Protein AF-A0A2N5A9X7-F1 (afdb_monomer_lite)

InterPro domains:
  IPR004671 Na+/H+ antiporter NhaB [PF06450] (1-101)

Organism: Klebsiella variicola (NCBI:txid244366)

Structure (mmCIF, N/CA/C/O backbone):
data_AF-A0A2N5A9X7-F1
#
_entry.id   AF-A0A2N5A9X7-F1
#
loop_
_atom_site.group_PDB
_atom_site.id
_atom_site.type_symbol
_atom_site.label_atom_id
_atom_site.label_alt_id
_atom_site.label_comp_id
_atom_site.label_asym_id
_atom_site.label_entity_id
_atom_site.label_seq_id
_atom_site.pdbx_PDB_ins_code
_atom_site.Cartn_x
_atom_site.Cartn_y
_atom_site.Cartn_z
_atom_site.occupancy
_atom_site.B_iso_or_equiv
_atom_site.auth_seq_id
_atom_site.auth_comp_id
_atom_site.auth_asym_id
_atom_site.auth_atom_id
_atom_site.pdbx_PDB_model_num
ATOM 1 N N . VAL A 1 1 ? 8.289 10.485 1.857 1.00 77.19 1 VAL A N 1
ATOM 2 C CA . VAL A 1 1 ? 9.675 10.231 2.319 1.00 77.19 1 VAL A CA 1
ATOM 3 C C . VAL A 1 1 ? 10.310 9.110 1.507 1.00 77.19 1 VAL A C 1
ATOM 5 O O . VAL A 1 1 ? 11.045 9.446 0.599 1.00 77.19 1 VAL A O 1
ATOM 8 N N . TYR A 1 2 ? 9.945 7.832 1.689 1.00 82.75 2 TYR A N 1
ATOM 9 C CA . TYR A 1 2 ? 10.569 6.709 0.954 1.00 82.75 2 TYR A CA 1
ATOM 10 C C . TYR A 1 2 ? 10.535 6.813 -0.580 1.00 82.75 2 TYR A C 1
ATOM 12 O O . TYR A 1 2 ? 11.487 6.412 -1.237 1.00 82.75 2 TYR A O 1
ATOM 20 N N . ILE A 1 3 ? 9.481 7.398 -1.161 1.00 86.81 3 ILE A N 1
ATOM 21 C CA . ILE A 1 3 ? 9.414 7.632 -2.614 1.00 86.81 3 ILE A CA 1
ATOM 22 C C . ILE A 1 3 ? 10.463 8.644 -3.105 1.00 86.81 3 ILE A C 1
ATOM 24 O O . ILE A 1 3 ? 10.970 8.516 -4.213 1.00 86.81 3 ILE A O 1
ATOM 28 N N . ASN A 1 4 ? 10.818 9.626 -2.269 1.00 88.50 4 ASN A N 1
ATOM 29 C CA . ASN A 1 4 ? 11.839 10.620 -2.597 1.00 88.50 4 ASN A CA 1
ATOM 30 C C . ASN A 1 4 ? 13.232 9.998 -2.500 1.00 88.50 4 ASN A C 1
ATOM 32 O O . ASN A 1 4 ? 14.037 10.222 -3.386 1.00 88.50 4 ASN A O 1
ATOM 36 N N . GLU A 1 5 ? 13.477 9.154 -1.494 1.00 89.31 5 GLU A N 1
ATOM 37 C CA . GLU A 1 5 ? 14.728 8.386 -1.382 1.00 89.31 5 GLU A CA 1
ATOM 38 C C . GLU A 1 5 ? 14.925 7.462 -2.592 1.00 89.31 5 GLU A C 1
ATOM 40 O O . GLU A 1 5 ? 16.001 7.418 -3.180 1.00 89.31 5 GLU A O 1
ATOM 45 N N . ALA A 1 6 ? 13.859 6.774 -3.019 1.00 88.75 6 ALA A N 1
ATOM 46 C CA . ALA A 1 6 ? 13.872 5.963 -4.233 1.00 88.75 6 ALA A CA 1
ATOM 47 C C . ALA A 1 6 ? 14.166 6.810 -5.484 1.00 88.75 6 ALA A C 1
ATOM 49 O O . ALA A 1 6 ? 14.929 6.389 -6.349 1.00 88.75 6 ALA A O 1
ATOM 50 N N . LYS A 1 7 ? 13.602 8.021 -5.566 1.00 88.62 7 LYS A N 1
ATOM 51 C CA . LYS A 1 7 ? 13.857 8.958 -6.668 1.00 88.62 7 LYS A CA 1
ATOM 52 C C . LYS A 1 7 ? 15.310 9.432 -6.674 1.00 88.62 7 LYS A C 1
ATOM 54 O O . LYS A 1 7 ? 15.938 9.415 -7.723 1.00 88.62 7 LYS A O 1
ATOM 59 N N . THR A 1 8 ? 15.864 9.788 -5.520 1.00 90.56 8 THR A N 1
ATOM 60 C CA . THR A 1 8 ? 17.276 10.170 -5.390 1.00 90.56 8 THR A CA 1
ATOM 61 C C . THR A 1 8 ? 18.200 9.005 -5.747 1.00 90.56 8 THR A C 1
ATOM 63 O O . THR A 1 8 ? 19.184 9.197 -6.454 1.00 90.56 8 THR A O 1
ATOM 66 N N . ALA A 1 9 ? 17.864 7.776 -5.344 1.00 88.31 9 ALA A N 1
ATOM 67 C CA . ALA A 1 9 ? 18.607 6.582 -5.741 1.00 88.31 9 ALA A CA 1
ATOM 68 C C . ALA A 1 9 ? 18.570 6.344 -7.263 1.00 88.31 9 ALA A C 1
ATOM 70 O O . ALA A 1 9 ? 19.578 5.923 -7.830 1.00 88.31 9 ALA A O 1
ATOM 71 N N . LEU A 1 10 ? 17.445 6.638 -7.927 1.00 90.44 10 LEU A N 1
ATOM 72 C CA . LEU A 1 10 ? 17.336 6.601 -9.388 1.00 90.44 10 LEU A CA 1
ATOM 73 C C . LEU A 1 10 ? 18.202 7.688 -10.041 1.00 90.44 10 LEU A C 1
ATOM 75 O O . LEU A 1 10 ? 18.972 7.391 -10.948 1.00 90.44 10 LEU A O 1
ATOM 79 N N . GLU A 1 11 ? 18.114 8.929 -9.557 1.00 89.94 11 GLU A N 1
ATOM 80 C CA . GLU A 1 11 ? 18.894 10.072 -10.060 1.00 89.94 11 GLU A CA 1
ATOM 81 C C . GLU A 1 11 ? 20.407 9.860 -9.895 1.00 89.94 11 GLU A C 1
ATOM 83 O O . GLU A 1 11 ? 21.195 10.317 -10.717 1.00 89.94 11 GLU A O 1
ATOM 88 N N . HIS A 1 12 ? 20.820 9.135 -8.853 1.00 90.62 12 HIS A N 1
ATOM 89 C CA . HIS A 1 12 ? 22.217 8.782 -8.597 1.00 90.62 12 HIS A CA 1
ATOM 90 C C . HIS A 1 12 ? 22.653 7.481 -9.301 1.00 90.62 12 HIS A C 1
ATOM 92 O O . HIS A 1 12 ? 23.776 7.023 -9.094 1.00 90.62 12 HIS A O 1
ATOM 98 N N . GLY A 1 13 ? 21.778 6.854 -10.098 1.00 87.94 13 GLY A N 1
ATOM 99 C CA . GLY A 1 13 ? 22.068 5.614 -10.825 1.00 87.94 13 GLY A CA 1
ATOM 100 C C . GLY A 1 13 ? 22.242 4.367 -9.945 1.00 87.94 13 GLY A C 1
ATOM 101 O O . GLY A 1 13 ? 22.757 3.356 -10.416 1.00 87.94 13 GLY A O 1
ATOM 102 N N . VAL A 1 14 ? 21.829 4.416 -8.673 1.00 92.56 14 VAL A N 1
ATOM 103 C CA . VAL A 1 14 ? 21.915 3.293 -7.717 1.00 92.56 14 VAL A CA 1
ATOM 104 C C . VAL A 1 14 ? 20.878 2.214 -8.034 1.00 92.56 14 VAL A C 1
ATOM 106 O O . VAL A 1 14 ? 21.130 1.029 -7.817 1.00 92.56 14 VAL A O 1
ATOM 109 N N . ILE A 1 15 ? 19.713 2.616 -8.548 1.00 89.69 15 ILE A N 1
ATOM 110 C CA . ILE A 1 15 ? 18.643 1.712 -8.982 1.00 89.69 15 ILE A CA 1
ATOM 111 C C . ILE A 1 15 ? 18.226 2.024 -10.417 1.00 89.69 15 ILE A C 1
ATOM 113 O O . ILE A 1 15 ? 18.304 3.163 -10.870 1.00 89.69 15 ILE A O 1
ATOM 117 N N . SER A 1 16 ? 17.761 1.001 -11.131 1.00 88.75 16 SER A N 1
ATOM 118 C CA . SER A 1 16 ? 17.240 1.154 -12.493 1.00 88.75 16 SER A CA 1
ATOM 119 C C . SER A 1 16 ? 15.825 1.754 -12.505 1.00 88.75 16 SER A C 1
ATOM 121 O O . SER A 1 16 ? 15.083 1.627 -11.529 1.00 88.75 16 SER A O 1
ATOM 123 N N . LEU A 1 17 ? 15.413 2.363 -13.625 1.00 85.56 17 LEU A N 1
ATOM 124 C CA . LEU A 1 17 ? 14.050 2.890 -13.793 1.00 85.56 17 LEU A CA 1
ATOM 125 C C . LEU A 1 17 ? 12.958 1.825 -13.544 1.00 85.56 17 LEU A C 1
ATOM 127 O O . LEU A 1 17 ? 12.046 2.114 -12.770 1.00 85.56 17 LEU A O 1
ATOM 131 N N . PRO A 1 18 ? 13.064 0.582 -14.065 1.00 84.31 18 PRO A N 1
ATOM 132 C CA . PRO A 1 18 ? 12.086 -0.464 -13.755 1.00 84.31 18 PRO A CA 1
ATOM 133 C C . PRO A 1 18 ? 12.004 -0.796 -12.256 1.00 84.31 18 PRO A C 1
ATOM 135 O O . PRO A 1 18 ? 10.918 -1.019 -11.722 1.00 84.31 18 PRO A O 1
ATOM 138 N N . GLN A 1 19 ? 13.139 -0.791 -11.543 1.00 83.75 19 GLN A N 1
ATOM 139 C CA . GLN A 1 19 ? 13.146 -0.975 -10.086 1.00 83.75 19 GLN A CA 1
ATOM 140 C C . GLN A 1 19 ? 12.485 0.190 -9.355 1.00 83.75 19 GLN A C 1
ATOM 142 O O . GLN A 1 19 ? 11.757 -0.039 -8.389 1.00 83.75 19 GLN A O 1
ATOM 147 N N . PHE A 1 20 ? 12.722 1.423 -9.801 1.00 89.38 20 PHE A N 1
ATOM 148 C CA . PHE A 1 20 ? 12.070 2.596 -9.233 1.00 89.38 20 PHE A CA 1
ATOM 149 C C . PHE A 1 20 ? 10.549 2.532 -9.407 1.00 89.38 20 PHE A C 1
ATOM 151 O O . PHE A 1 20 ? 9.829 2.749 -8.435 1.00 89.38 20 PHE A O 1
ATOM 158 N N . GLU A 1 21 ? 10.054 2.184 -10.597 1.00 85.50 21 GLU A N 1
ATOM 159 C CA . GLU A 1 21 ? 8.615 2.060 -10.870 1.00 85.50 21 GLU A CA 1
ATOM 160 C C . GLU A 1 21 ? 7.961 0.986 -9.989 1.00 85.50 21 GLU A C 1
ATOM 162 O O . GLU A 1 21 ? 6.931 1.235 -9.355 1.00 85.50 21 GLU A O 1
ATOM 167 N N . MET A 1 22 ? 8.601 -0.178 -9.855 1.00 83.62 22 MET A N 1
ATOM 168 C CA . MET A 1 22 ? 8.120 -1.251 -8.984 1.00 83.62 22 MET A CA 1
ATOM 169 C C . MET A 1 22 ? 8.113 -0.832 -7.506 1.00 83.62 22 MET A C 1
ATOM 171 O O . MET A 1 22 ? 7.141 -1.082 -6.789 1.00 83.62 22 MET A O 1
ATOM 175 N N . LEU A 1 23 ? 9.163 -0.145 -7.048 1.00 86.06 23 LEU A N 1
ATOM 176 C CA . LEU A 1 23 ? 9.246 0.369 -5.683 1.00 86.06 23 LEU A CA 1
ATOM 177 C C . LEU A 1 23 ? 8.213 1.478 -5.435 1.00 86.06 23 LEU A C 1
ATOM 179 O O . LEU A 1 23 ? 7.614 1.527 -4.362 1.00 86.06 23 LEU A O 1
ATOM 183 N N . ALA A 1 24 ? 7.945 2.329 -6.426 1.00 86.88 24 ALA A N 1
ATOM 184 C CA . ALA A 1 24 ? 6.935 3.375 -6.347 1.00 86.88 24 ALA A CA 1
ATOM 185 C C . ALA A 1 24 ? 5.526 2.795 -6.170 1.00 86.88 24 ALA A C 1
ATOM 187 O O . ALA A 1 24 ? 4.783 3.226 -5.281 1.00 86.88 24 ALA A O 1
ATOM 188 N N . VAL A 1 25 ? 5.186 1.772 -6.958 1.00 84.06 25 VAL A N 1
ATOM 189 C CA . VAL A 1 25 ? 3.934 1.018 -6.818 1.00 84.06 25 VAL A CA 1
ATOM 190 C C . VAL A 1 25 ? 3.861 0.344 -5.450 1.00 84.06 25 VAL A C 1
ATOM 192 O O . VAL A 1 25 ? 2.840 0.466 -4.769 1.00 84.06 25 VAL A O 1
ATOM 195 N N . ALA A 1 26 ? 4.929 -0.333 -5.021 1.00 83.81 26 ALA A N 1
ATOM 196 C CA . ALA A 1 26 ? 4.970 -1.023 -3.735 1.00 83.81 26 ALA A CA 1
ATOM 197 C C . ALA A 1 26 ? 4.805 -0.054 -2.553 1.00 83.81 26 ALA A C 1
ATOM 199 O O . ALA A 1 26 ? 4.062 -0.353 -1.621 1.00 83.81 26 ALA A O 1
ATOM 200 N N . ILE A 1 27 ? 5.426 1.129 -2.603 1.00 84.88 27 ILE A N 1
ATOM 201 C CA . ILE A 1 27 ? 5.285 2.168 -1.574 1.00 84.88 27 ILE A CA 1
ATOM 202 C C . ILE A 1 27 ? 3.859 2.728 -1.562 1.00 84.88 27 ILE A C 1
ATOM 204 O O . ILE A 1 27 ? 3.264 2.858 -0.492 1.00 84.88 27 ILE A O 1
ATOM 208 N N . ASN A 1 28 ? 3.288 3.060 -2.724 1.00 83.31 28 ASN A N 1
ATOM 209 C CA . ASN A 1 28 ? 1.929 3.604 -2.792 1.00 83.31 28 ASN A CA 1
ATOM 210 C C . ASN A 1 28 ? 0.897 2.578 -2.292 1.00 83.31 28 ASN A C 1
ATOM 212 O O . ASN A 1 28 ? 0.084 2.875 -1.417 1.00 83.31 28 ASN A O 1
ATOM 216 N N . THR A 1 29 ? 1.007 1.340 -2.770 1.00 79.00 29 THR A N 1
ATOM 217 C CA . THR A 1 29 ? 0.153 0.223 -2.349 1.00 79.00 29 THR A CA 1
ATOM 218 C C . THR A 1 29 ? 0.340 -0.060 -0.856 1.00 79.00 29 THR A C 1
ATOM 220 O O . THR A 1 29 ? -0.629 -0.133 -0.104 1.00 79.00 29 THR A O 1
ATOM 223 N N . GLY A 1 30 ? 1.588 -0.132 -0.392 1.00 77.00 30 GLY A N 1
ATOM 224 C CA . GLY A 1 30 ? 1.952 -0.423 0.995 1.00 77.00 30 GLY A CA 1
ATOM 225 C C . GLY A 1 30 ? 1.633 0.690 1.994 1.00 77.00 30 GLY A C 1
ATOM 226 O O . GLY A 1 30 ? 1.638 0.441 3.194 1.00 77.00 30 GLY A O 1
ATOM 227 N N . THR A 1 31 ? 1.318 1.903 1.540 1.00 78.50 31 THR A N 1
ATOM 228 C CA . THR A 1 31 ? 0.874 2.997 2.420 1.00 78.50 31 THR A CA 1
ATOM 229 C C . THR A 1 31 ? -0.638 3.195 2.386 1.00 78.50 31 THR A C 1
ATOM 231 O O . THR A 1 31 ? -1.219 3.510 3.421 1.00 78.50 31 THR A O 1
ATOM 234 N N . ASN A 1 32 ? -1.298 2.948 1.249 1.00 74.38 32 ASN A N 1
ATOM 235 C CA . ASN A 1 32 ? -2.743 3.149 1.100 1.00 74.38 32 ASN A CA 1
ATOM 236 C C . ASN A 1 32 ? -3.595 1.919 1.459 1.00 74.38 32 ASN A C 1
ATOM 238 O O . ASN A 1 32 ? -4.682 2.086 2.005 1.00 74.38 32 ASN A O 1
ATOM 242 N N . LEU A 1 33 ? -3.139 0.688 1.193 1.00 72.50 33 LEU A N 1
ATOM 243 C CA . LEU A 1 33 ? -3.912 -0.511 1.556 1.00 72.50 33 LEU A CA 1
ATOM 244 C C . LEU A 1 33 ? -3.838 -0.805 3.066 1.00 72.50 33 LEU A C 1
ATOM 246 O O . LEU A 1 33 ? -4.886 -1.010 3.683 1.00 72.50 33 LEU A O 1
ATOM 250 N N . PRO A 1 34 ? -2.655 -0.782 3.712 1.00 69.69 34 PRO A N 1
ATOM 251 C CA . PRO A 1 34 ? -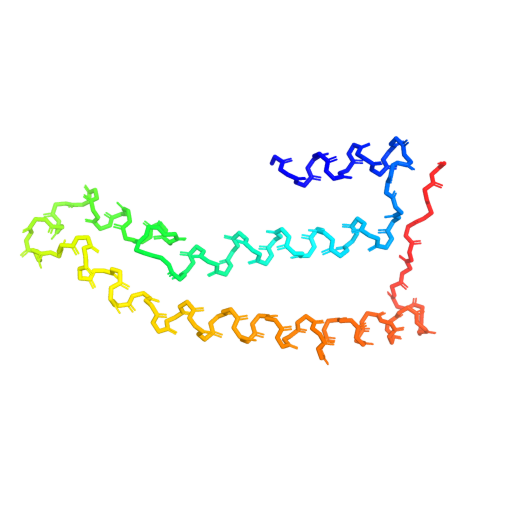2.564 -1.032 5.149 1.00 69.69 34 PRO A CA 1
ATOM 252 C C . PRO A 1 34 ? -3.197 0.064 6.004 1.00 69.69 34 PRO A C 1
ATOM 254 O O . PRO A 1 34 ? -3.631 -0.209 7.121 1.00 69.69 34 PRO A O 1
ATOM 257 N N . SER A 1 35 ? -3.292 1.296 5.497 1.00 67.88 35 SER A N 1
ATOM 258 C CA . SER A 1 35 ? -3.967 2.369 6.221 1.00 67.88 35 SER A CA 1
ATOM 259 C C . SER A 1 35 ? -5.457 2.027 6.415 1.00 67.88 35 SER A C 1
ATOM 261 O O . SER A 1 35 ? -5.956 2.032 7.537 1.00 67.88 35 SER A O 1
ATOM 263 N N . VAL A 1 36 ? -6.144 1.529 5.388 1.00 66.06 36 VAL A N 1
ATOM 264 C CA . VAL A 1 36 ? -7.520 1.007 5.523 1.00 66.06 36 VAL A CA 1
ATOM 265 C C . VAL A 1 36 ? -7.592 -0.218 6.448 1.00 66.06 36 VAL A C 1
ATOM 267 O O . VAL A 1 36 ? -8.579 -0.414 7.153 1.00 66.06 36 VAL A O 1
ATOM 270 N N . ALA A 1 37 ? -6.534 -1.027 6.481 1.00 67.56 37 ALA A N 1
ATOM 271 C CA . ALA A 1 37 ? -6.460 -2.267 7.246 1.00 67.56 37 ALA A CA 1
ATOM 272 C C . ALA A 1 37 ? -6.073 -2.106 8.727 1.00 67.56 37 ALA A C 1
ATOM 274 O O . ALA A 1 37 ? -5.734 -3.097 9.377 1.00 67.56 37 ALA A O 1
ATOM 275 N N . THR A 1 38 ? -6.069 -0.887 9.267 1.00 66.69 38 THR A N 1
ATOM 276 C CA . THR A 1 38 ? -5.714 -0.628 10.668 1.00 66.69 38 THR A CA 1
ATOM 277 C C . THR A 1 38 ? -6.757 0.250 11.351 1.00 66.69 38 THR A C 1
ATOM 279 O O . THR A 1 38 ? -7.416 1.049 10.688 1.00 66.69 38 THR A O 1
ATOM 282 N N . PRO A 1 39 ? -6.872 0.179 12.693 1.00 57.91 39 PRO A N 1
ATOM 283 C CA . PRO A 1 39 ? -7.762 1.050 13.461 1.00 57.91 39 PRO A CA 1
ATOM 284 C C . PRO A 1 39 ? -7.573 2.543 13.191 1.00 57.91 39 PRO A C 1
ATOM 286 O O . PRO A 1 39 ? -8.509 3.309 13.348 1.00 57.91 39 PRO A O 1
ATOM 289 N N . ASN A 1 40 ? -6.366 2.962 12.807 1.00 63.84 40 ASN A N 1
ATOM 290 C CA . ASN A 1 40 ? -5.992 4.370 12.698 1.00 63.84 40 ASN A CA 1
ATOM 291 C C . ASN A 1 40 ? -5.856 4.869 11.257 1.00 63.84 40 ASN A C 1
ATOM 293 O O . ASN A 1 40 ? -5.777 6.076 11.047 1.00 63.84 40 ASN A O 1
ATOM 297 N N . GLY A 1 41 ? -5.757 3.985 10.266 1.00 56.88 41 GLY A N 1
ATOM 298 C CA . GLY A 1 41 ? -5.268 4.392 8.950 1.00 56.88 41 GLY A CA 1
ATOM 299 C C . GLY A 1 41 ? -6.348 4.855 7.966 1.00 56.88 41 GLY A C 1
ATOM 300 O O . GLY A 1 41 ? -6.044 5.191 6.828 1.00 56.88 41 GLY A O 1
ATOM 301 N N . GLN A 1 42 ? -7.593 4.999 8.402 1.00 56.75 42 GLN A N 1
ATOM 302 C CA . GLN A 1 42 ? -8.530 5.905 7.749 1.00 56.75 42 GLN A CA 1
ATOM 303 C C . GLN A 1 42 ? -8.918 6.955 8.777 1.00 56.75 42 GLN A C 1
ATOM 305 O O . GLN A 1 42 ? -9.431 6.628 9.849 1.00 56.75 42 GLN A O 1
ATOM 310 N N . ALA A 1 43 ? -8.681 8.222 8.442 1.00 51.47 43 ALA A N 1
ATOM 311 C CA . ALA A 1 43 ? -8.961 9.382 9.283 1.00 51.47 43 ALA A CA 1
ATOM 312 C C . ALA A 1 43 ? -10.362 9.367 9.932 1.00 51.47 43 ALA A C 1
ATOM 314 O O . ALA A 1 43 ? -10.543 10.009 10.955 1.00 51.47 43 ALA A O 1
ATOM 315 N N . ALA A 1 44 ? -11.320 8.584 9.419 1.00 53.91 44 ALA A N 1
ATOM 316 C CA . ALA A 1 44 ? -12.623 8.309 10.023 1.00 53.91 44 ALA A CA 1
ATOM 317 C C . ALA A 1 44 ? -12.570 7.805 11.482 1.00 53.91 44 ALA A C 1
ATOM 319 O O . ALA A 1 44 ? -13.367 8.252 12.305 1.00 53.91 44 ALA A O 1
ATOM 320 N N . PHE A 1 45 ? -11.634 6.921 11.847 1.00 52.47 45 PHE A N 1
ATOM 321 C CA . PHE A 1 45 ? -11.529 6.439 13.231 1.00 52.47 45 PHE A CA 1
ATOM 322 C C . PHE A 1 45 ? -10.803 7.425 14.145 1.00 52.47 45 PHE A C 1
ATOM 324 O O . PHE A 1 45 ? -11.188 7.579 15.298 1.00 52.47 45 PHE A O 1
ATOM 331 N N . LEU A 1 46 ? -9.805 8.143 13.626 1.00 54.25 46 LEU A N 1
ATOM 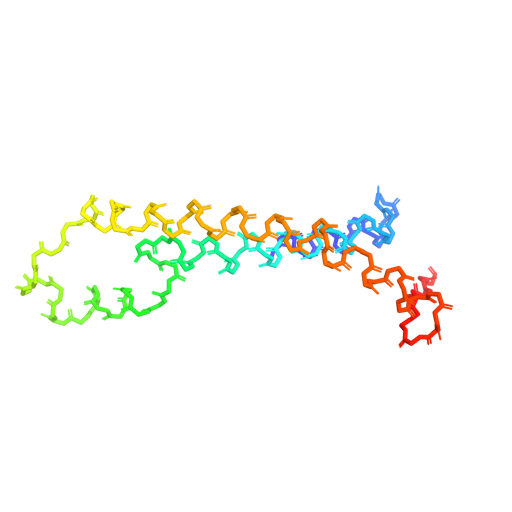332 C CA . LEU A 1 46 ? -9.163 9.261 14.324 1.00 54.25 46 LEU A CA 1
ATOM 333 C C . LEU A 1 46 ? -10.151 10.420 14.547 1.00 54.25 46 LEU A C 1
ATOM 335 O O . LEU A 1 46 ? -10.144 11.036 15.609 1.00 54.25 46 LEU A O 1
ATOM 339 N N . PHE A 1 47 ? -11.064 10.655 13.600 1.00 55.41 47 PHE A N 1
ATOM 340 C CA . PHE A 1 47 ? -12.186 11.587 13.725 1.00 55.41 47 PHE A CA 1
ATOM 341 C C . PHE A 1 47 ? -13.203 11.096 14.765 1.00 55.41 47 PHE A C 1
ATOM 343 O O . PHE A 1 47 ? -13.669 11.881 15.582 1.00 55.41 47 PHE A O 1
ATOM 350 N N . LEU A 1 48 ? -13.486 9.788 14.829 1.00 54.91 48 LEU A N 1
ATOM 351 C CA . LEU A 1 48 ? -14.303 9.201 15.900 1.00 54.91 48 LEU A CA 1
ATOM 352 C C . LEU A 1 48 ? -13.622 9.287 17.276 1.00 54.91 48 LEU A C 1
ATOM 354 O O . LEU A 1 48 ? -14.293 9.634 18.243 1.00 54.91 48 LEU A O 1
ATOM 358 N N . LEU A 1 49 ? -12.314 9.021 17.360 1.00 52.00 49 LEU A N 1
ATOM 359 C CA . LEU A 1 49 ? -11.493 9.047 18.582 1.00 52.00 49 LEU A CA 1
ATOM 360 C C . LEU A 1 49 ? -11.262 10.459 19.133 1.00 52.00 49 LEU A C 1
ATOM 362 O O . LEU A 1 49 ? -11.084 10.614 20.338 1.00 52.00 49 LEU A O 1
ATOM 366 N N . THR A 1 50 ? -11.289 11.476 18.271 1.00 61.09 50 THR A N 1
ATOM 367 C CA . THR A 1 50 ? -11.250 12.895 18.664 1.00 61.09 50 THR A CA 1
ATOM 368 C C . THR A 1 50 ? -12.644 13.495 18.856 1.00 61.09 50 THR A C 1
ATOM 370 O O . THR A 1 50 ? -12.786 14.494 19.559 1.00 61.09 50 THR A O 1
ATOM 373 N N . SER A 1 51 ? -13.691 12.881 18.294 1.00 61.25 51 SER A N 1
ATOM 374 C CA . SER A 1 51 ? -15.074 13.248 18.594 1.00 61.25 51 SER A CA 1
ATOM 375 C C . SER A 1 51 ? -15.483 12.776 19.993 1.00 61.25 51 SER A C 1
ATOM 377 O O . SER A 1 51 ? -15.061 11.723 20.474 1.00 61.25 51 SER A O 1
ATOM 379 N N . ALA A 1 52 ? -16.408 13.503 20.621 1.00 66.00 52 ALA A N 1
ATOM 380 C CA . ALA A 1 52 ? -17.004 13.128 21.905 1.00 66.00 52 ALA A CA 1
ATOM 381 C C . ALA A 1 52 ? -17.738 11.760 21.894 1.00 66.00 52 ALA A C 1
ATOM 383 O O . ALA A 1 52 ? -18.184 11.299 22.943 1.00 66.00 52 ALA A O 1
ATOM 384 N N . LEU A 1 53 ? -17.861 11.097 20.733 1.00 60.94 53 LEU A N 1
ATOM 385 C CA . LEU A 1 53 ? -18.501 9.790 20.556 1.00 60.94 53 LEU A CA 1
ATOM 386 C C . LEU A 1 53 ? -17.620 8.599 20.963 1.00 60.94 53 LEU A C 1
ATOM 388 O O . LEU A 1 53 ? -18.165 7.572 21.367 1.00 60.94 53 LEU A O 1
ATOM 392 N N . ALA A 1 54 ? -16.288 8.698 20.909 1.00 61.75 54 ALA A N 1
ATOM 393 C CA . ALA A 1 54 ? -15.417 7.566 21.250 1.00 61.75 54 ALA A CA 1
ATOM 394 C C . ALA A 1 54 ? -15.539 7.065 22.706 1.00 61.75 54 ALA A C 1
ATOM 396 O O . ALA A 1 54 ? -15.615 5.846 22.901 1.00 61.75 5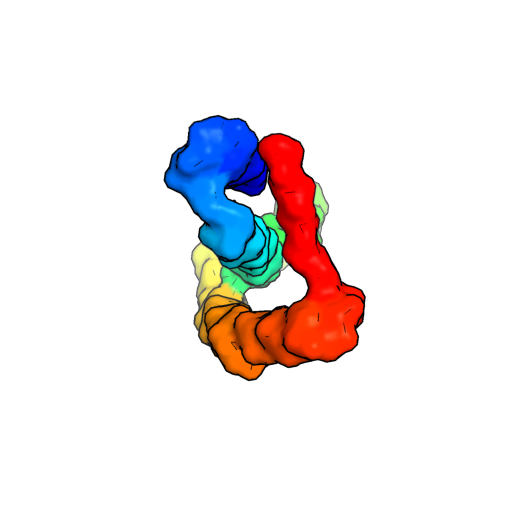4 ALA A O 1
ATOM 397 N N . PRO A 1 55 ? -15.632 7.940 23.730 1.00 59.88 55 PRO A N 1
ATOM 398 C CA . PRO A 1 55 ? -15.891 7.510 25.105 1.00 59.88 55 PRO A CA 1
ATOM 399 C C . PRO A 1 55 ? -17.255 6.819 25.274 1.00 59.88 55 PRO A C 1
ATOM 401 O O . PRO A 1 55 ? -17.375 5.884 26.066 1.00 59.88 55 PRO A O 1
ATOM 404 N N . LEU A 1 56 ? -18.271 7.241 24.506 1.00 67.56 56 LEU A N 1
ATOM 405 C CA . LEU A 1 56 ? -19.644 6.718 24.569 1.00 67.56 56 LEU A CA 1
ATOM 406 C C . LEU A 1 56 ? -19.760 5.277 24.045 1.00 67.56 56 LEU A C 1
ATOM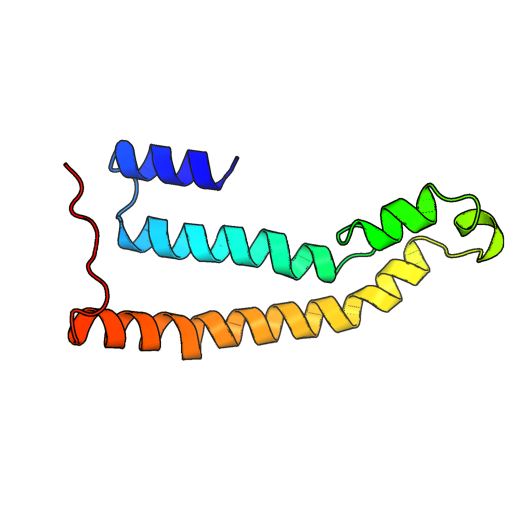 408 O O . LEU A 1 56 ? -20.540 4.496 24.585 1.00 67.56 56 LEU A O 1
ATOM 412 N N . ILE A 1 57 ? -18.967 4.896 23.038 1.00 73.00 57 ILE A N 1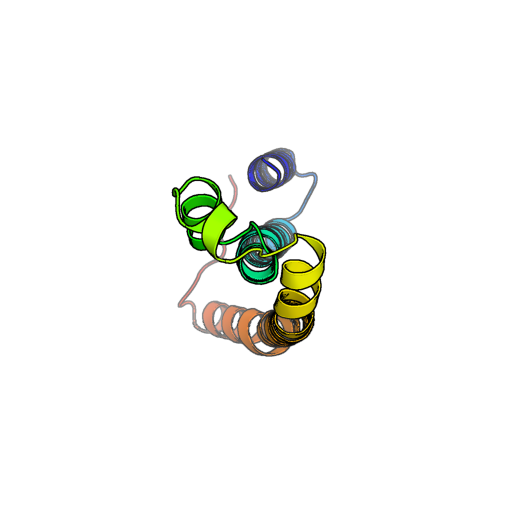
ATOM 413 C CA . ILE A 1 57 ? -19.030 3.556 22.422 1.00 73.00 57 ILE A CA 1
ATOM 414 C C . ILE A 1 57 ? -18.060 2.532 23.036 1.00 73.00 57 ILE A C 1
ATOM 416 O O . ILE A 1 57 ? -18.045 1.377 22.604 1.00 73.00 57 ILE A O 1
ATOM 420 N N . ARG A 1 58 ? -17.257 2.928 24.041 1.00 70.50 58 ARG A N 1
ATOM 421 C CA . ARG A 1 58 ? -16.294 2.064 24.766 1.00 70.50 58 ARG A CA 1
ATOM 422 C C . ARG A 1 58 ? -15.454 1.165 23.845 1.00 70.50 58 ARG A C 1
ATOM 424 O O . ARG A 1 58 ? -15.204 -0.005 24.150 1.00 70.50 58 ARG A O 1
ATOM 431 N N . LEU A 1 59 ? -15.034 1.680 22.693 1.00 70.62 59 LEU A N 1
ATOM 432 C CA . LEU A 1 59 ? -14.273 0.881 21.744 1.00 70.62 59 LEU A CA 1
ATOM 433 C C . LEU A 1 59 ? -12.802 0.863 22.171 1.00 70.62 59 LEU A C 1
ATOM 435 O O . LEU A 1 59 ? -12.105 1.869 22.078 1.00 70.62 59 LEU A O 1
ATOM 439 N N . SER A 1 60 ? -12.331 -0.275 22.679 1.00 75.56 60 SER A N 1
ATOM 440 C CA . SER A 1 60 ? -10.922 -0.447 23.032 1.00 75.56 60 SER A CA 1
ATOM 441 C C . SER A 1 60 ? -10.066 -0.639 21.780 1.00 75.56 60 SER A C 1
ATOM 443 O O . SER A 1 60 ? -10.505 -1.247 20.802 1.00 75.56 60 SER A O 1
ATOM 445 N N . TYR A 1 61 ? -8.813 -0.181 21.830 1.00 74.31 61 TYR A N 1
ATOM 446 C CA . TYR A 1 61 ? -7.852 -0.343 20.733 1.00 74.31 61 TYR A CA 1
ATOM 447 C C . TYR A 1 61 ? -7.711 -1.811 20.292 1.00 74.31 61 TYR A C 1
ATOM 449 O O . TYR A 1 61 ? -7.777 -2.118 19.106 1.00 74.31 61 TYR A O 1
ATOM 457 N N . GLY A 1 62 ? -7.626 -2.748 21.244 1.00 78.19 62 GLY A N 1
ATOM 458 C CA . GLY A 1 62 ? -7.550 -4.181 20.939 1.00 78.19 62 GLY A CA 1
ATOM 459 C C . GLY A 1 62 ? -8.775 -4.713 20.186 1.00 78.19 62 GLY A C 1
ATOM 460 O O . GLY A 1 62 ? -8.631 -5.533 19.282 1.00 78.19 62 GLY A O 1
ATOM 461 N N . ARG A 1 63 ? -9.981 -4.212 20.488 1.00 78.81 63 ARG A N 1
ATOM 462 C CA . ARG A 1 63 ? -11.198 -4.585 19.752 1.00 78.81 63 ARG A CA 1
ATOM 463 C C . ARG A 1 63 ? -11.170 -4.063 18.316 1.00 78.81 63 ARG A C 1
ATOM 465 O O . ARG A 1 63 ? -11.611 -4.769 17.415 1.00 78.81 63 ARG A O 1
ATOM 472 N N . MET A 1 64 ? -10.616 -2.872 18.095 1.00 77.69 64 MET A N 1
ATOM 473 C CA . MET A 1 64 ? -10.428 -2.336 16.746 1.00 77.69 64 MET A CA 1
ATOM 474 C C . MET A 1 64 ? -9.426 -3.170 15.945 1.00 77.69 64 MET A C 1
ATOM 476 O O . MET A 1 64 ? -9.665 -3.435 14.772 1.00 77.69 64 MET A O 1
ATOM 480 N N . VAL A 1 65 ? -8.334 -3.628 16.570 1.00 78.94 65 VAL A N 1
ATOM 481 C CA . VAL A 1 65 ? -7.343 -4.497 15.909 1.00 78.94 65 VAL A CA 1
ATOM 482 C C . VAL A 1 65 ? -7.992 -5.798 15.433 1.00 78.94 65 VAL A C 1
ATOM 484 O O . VAL A 1 65 ? -7.809 -6.183 14.282 1.00 78.94 65 VAL A O 1
ATOM 487 N N . TRP A 1 66 ? -8.813 -6.436 16.272 1.00 83.06 66 TRP A N 1
ATOM 488 C CA . TRP A 1 66 ? -9.553 -7.643 15.885 1.00 83.06 66 TRP A CA 1
ATOM 489 C C . TRP A 1 66 ? -10.523 -7.412 14.723 1.00 83.06 66 TRP A C 1
ATOM 491 O O . TRP A 1 66 ? -10.660 -8.279 13.864 1.00 83.06 66 TRP A O 1
ATOM 501 N N . MET A 1 67 ? -11.175 -6.248 14.672 1.00 81.19 67 MET A N 1
ATOM 502 C CA . MET A 1 67 ? -12.042 -5.874 13.550 1.00 81.19 67 MET A CA 1
ATOM 503 C C . MET A 1 67 ? -11.248 -5.593 12.269 1.00 81.19 67 MET A C 1
ATOM 505 O O . MET A 1 67 ? -11.749 -5.872 11.186 1.00 81.19 67 MET A O 1
ATOM 509 N N . ALA A 1 68 ? -10.029 -5.062 12.384 1.00 79.12 68 ALA A N 1
ATOM 510 C CA . ALA A 1 68 ? -9.185 -4.675 11.256 1.00 79.12 68 ALA A CA 1
ATOM 511 C C . ALA A 1 68 ? -8.443 -5.863 10.611 1.00 79.12 68 ALA A C 1
ATOM 513 O O . ALA A 1 68 ? -8.263 -5.891 9.397 1.00 79.12 68 ALA A O 1
ATOM 514 N N . LEU A 1 69 ? -8.085 -6.878 11.402 1.00 83.44 69 LEU A N 1
ATOM 515 C CA . LEU A 1 69 ? -7.334 -8.061 10.968 1.00 83.44 69 LEU A CA 1
ATOM 516 C C . LEU A 1 69 ? -7.887 -8.788 9.718 1.00 83.44 69 LEU A C 1
ATOM 518 O O . LEU A 1 69 ? -7.092 -9.093 8.826 1.00 83.44 69 LEU A O 1
ATOM 522 N N . PRO A 1 70 ? -9.204 -9.054 9.576 1.00 85.56 70 PRO A N 1
ATOM 523 C CA . PRO A 1 70 ? -9.731 -9.655 8.348 1.00 85.56 70 PRO A CA 1
ATOM 524 C C . PRO A 1 70 ? -9.518 -8.762 7.118 1.00 85.56 70 PRO A C 1
ATOM 526 O O . PRO A 1 70 ? -9.189 -9.272 6.048 1.00 8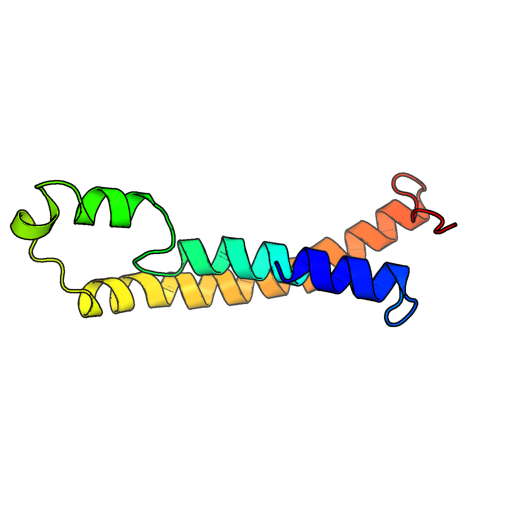5.56 70 PRO A O 1
ATOM 529 N N . TYR A 1 71 ? -9.628 -7.438 7.265 1.00 83.62 71 TYR A N 1
ATOM 530 C CA . TYR A 1 71 ? -9.332 -6.500 6.180 1.00 83.62 71 TYR A CA 1
ATOM 531 C C . TYR A 1 71 ? -7.846 -6.503 5.836 1.00 83.62 71 TYR A C 1
ATOM 533 O O . TYR A 1 71 ? -7.514 -6.473 4.657 1.00 83.62 71 TYR A O 1
ATOM 541 N N . THR A 1 72 ? -6.955 -6.607 6.828 1.00 83.38 72 THR A N 1
ATOM 542 C CA . THR A 1 72 ? -5.512 -6.758 6.586 1.00 83.38 72 THR A CA 1
ATOM 543 C C . THR A 1 72 ? -5.225 -7.960 5.703 1.00 83.38 72 THR A C 1
ATOM 545 O O . THR A 1 72 ? -4.567 -7.815 4.679 1.00 83.38 72 THR A O 1
ATOM 548 N N . LEU A 1 73 ? -5.770 -9.129 6.038 1.00 87.44 73 LEU A N 1
ATOM 549 C CA . LEU A 1 73 ? -5.535 -10.346 5.262 1.00 87.44 73 LEU A CA 1
ATOM 550 C C . LEU A 1 73 ? -6.055 -10.224 3.826 1.00 87.44 73 LEU A C 1
ATOM 552 O O . LEU A 1 73 ? -5.329 -10.534 2.880 1.00 87.44 73 LEU A O 1
ATOM 556 N N . VAL A 1 74 ? -7.288 -9.739 3.657 1.00 89.62 74 VAL A N 1
ATOM 557 C CA . VAL A 1 74 ? -7.904 -9.601 2.332 1.00 89.62 74 VAL A CA 1
ATOM 558 C C . VAL A 1 74 ? -7.166 -8.561 1.494 1.00 89.62 74 VAL A C 1
ATOM 560 O O . VAL A 1 74 ? -6.808 -8.848 0.356 1.00 89.62 74 VAL A O 1
ATOM 563 N N . LEU A 1 75 ? -6.896 -7.374 2.041 1.00 86.44 75 LEU A N 1
ATOM 564 C CA . LEU A 1 75 ? -6.237 -6.297 1.304 1.00 86.44 75 LEU A CA 1
ATOM 565 C C . LEU A 1 75 ? -4.792 -6.654 0.951 1.00 86.44 75 LEU A C 1
ATOM 567 O O . LEU A 1 75 ? -4.368 -6.379 -0.167 1.00 86.44 75 LEU A O 1
ATOM 571 N N . THR A 1 76 ? -4.047 -7.311 1.845 1.00 83.38 76 THR A N 1
ATOM 572 C CA . THR A 1 76 ? -2.689 -7.774 1.532 1.00 83.38 76 THR A CA 1
ATOM 573 C C . THR A 1 76 ? -2.701 -8.822 0.421 1.00 83.38 76 THR A C 1
ATOM 575 O O . THR A 1 76 ? -1.926 -8.699 -0.525 1.00 83.38 76 THR A O 1
ATOM 578 N N . LEU A 1 77 ? -3.588 -9.821 0.493 1.00 90.25 77 LEU A N 1
ATOM 579 C CA . LEU A 1 77 ? -3.643 -10.877 -0.516 1.00 90.25 77 LEU A CA 1
ATOM 580 C C . LEU A 1 77 ? -4.119 -10.337 -1.869 1.00 90.25 77 LEU A C 1
ATOM 582 O O . LEU A 1 77 ? -3.459 -10.549 -2.880 1.00 90.25 77 LEU A O 1
ATOM 586 N N . VAL A 1 78 ? -5.233 -9.603 -1.893 1.00 89.50 78 VAL A N 1
ATOM 587 C CA . VAL A 1 78 ? -5.788 -9.029 -3.127 1.00 89.50 78 VAL A CA 1
ATOM 588 C C . VAL A 1 78 ? -4.833 -8.000 -3.725 1.00 89.50 78 VAL A C 1
ATOM 590 O O . VAL A 1 78 ? -4.617 -8.011 -4.932 1.00 89.50 78 VAL A O 1
ATOM 593 N N . GLY A 1 79 ? -4.219 -7.148 -2.900 1.00 85.31 79 GLY A N 1
ATOM 594 C CA . GLY A 1 79 ? -3.217 -6.184 -3.351 1.00 85.31 79 GLY A CA 1
ATOM 595 C C . GLY A 1 79 ? -2.031 -6.868 -4.027 1.00 85.31 79 GLY A C 1
ATOM 596 O O . GLY A 1 79 ? -1.661 -6.484 -5.134 1.00 85.31 79 GLY A O 1
ATOM 597 N N . LEU A 1 80 ? -1.493 -7.926 -3.409 1.00 85.88 80 LEU A N 1
ATOM 598 C CA . LEU A 1 80 ? -0.409 -8.720 -3.990 1.00 85.88 80 LEU A CA 1
ATOM 599 C C . LEU A 1 80 ? -0.826 -9.366 -5.320 1.00 85.88 80 LEU A C 1
ATOM 601 O O . LEU A 1 80 ? -0.114 -9.231 -6.313 1.00 85.88 80 LEU A O 1
ATOM 605 N N . LEU A 1 81 ? -1.992 -10.019 -5.359 1.00 89.75 81 LEU A N 1
ATOM 606 C CA . LEU A 1 81 ? -2.501 -10.669 -6.570 1.00 89.75 81 LEU A CA 1
ATOM 607 C C . LEU A 1 81 ? -2.736 -9.664 -7.706 1.00 89.75 81 LEU A C 1
ATOM 609 O O . LEU A 1 81 ? -2.404 -9.953 -8.851 1.00 89.75 81 LEU A O 1
ATOM 613 N N . CYS A 1 82 ? -3.263 -8.475 -7.411 1.00 88.50 82 CYS A N 1
ATOM 614 C CA . CYS A 1 82 ? -3.458 -7.429 -8.411 1.00 88.50 82 CYS A CA 1
ATOM 615 C C . CYS A 1 82 ? -2.133 -6.902 -8.972 1.00 88.50 82 CYS A C 1
ATOM 617 O O . CYS A 1 82 ? -2.060 -6.624 -10.166 1.00 88.50 82 CYS A O 1
ATOM 619 N N . VAL A 1 83 ? -1.086 -6.763 -8.151 1.00 84.56 83 VAL A N 1
ATOM 620 C CA . VAL A 1 83 ? 0.236 -6.339 -8.643 1.00 84.56 83 VAL A CA 1
ATOM 621 C C . VAL A 1 83 ? 0.819 -7.395 -9.586 1.00 84.56 83 VAL A C 1
ATOM 623 O O . VAL A 1 83 ? 1.234 -7.059 -10.696 1.00 84.56 83 VAL A O 1
ATOM 626 N N . GLU A 1 84 ? 0.785 -8.661 -9.171 1.00 86.12 84 GLU A N 1
ATOM 627 C CA . GLU A 1 84 ? 1.392 -9.769 -9.912 1.00 86.12 84 GLU A CA 1
ATOM 628 C C . GLU A 1 84 ? 0.631 -10.098 -11.204 1.00 86.12 84 GLU A C 1
ATOM 630 O O . GLU A 1 84 ? 1.212 -10.159 -12.286 1.00 86.12 84 GLU A O 1
ATOM 635 N N . PHE A 1 85 ? -0.688 -10.280 -11.106 1.00 89.06 85 PHE A N 1
ATOM 636 C CA . PHE A 1 85 ? -1.500 -10.836 -12.191 1.00 89.06 85 PHE A CA 1
ATOM 637 C C . PHE A 1 85 ? -2.222 -9.790 -13.036 1.00 89.06 85 PHE A C 1
ATOM 639 O O . PHE A 1 85 ? -2.694 -10.122 -14.122 1.00 89.06 85 PHE A O 1
ATOM 646 N N . THR A 1 86 ? -2.304 -8.540 -12.576 1.00 88.38 86 THR A N 1
ATOM 647 C CA . THR A 1 86 ? -2.989 -7.472 -13.316 1.00 88.38 86 THR A CA 1
ATOM 648 C C . THR A 1 86 ? -2.012 -6.378 -13.716 1.00 88.38 86 THR A C 1
ATOM 650 O O . THR A 1 86 ? -1.852 -6.103 -14.902 1.00 88.38 86 THR A O 1
ATOM 653 N N . LEU A 1 87 ? -1.324 -5.760 -12.755 1.00 85.69 87 LEU A N 1
ATOM 654 C CA . LEU A 1 87 ? -0.540 -4.555 -13.004 1.00 85.69 87 LEU A CA 1
ATOM 655 C C . LEU A 1 87 ? 0.671 -4.821 -13.904 1.00 85.69 87 LEU A C 1
ATOM 657 O O . LEU A 1 87 ? 0.819 -4.142 -14.920 1.00 85.69 87 LEU A O 1
ATOM 661 N N . MET A 1 88 ? 1.512 -5.806 -13.572 1.00 85.38 88 MET A N 1
ATOM 662 C CA . MET A 1 88 ? 2.674 -6.159 -14.396 1.00 85.38 88 MET A CA 1
ATOM 663 C C . MET A 1 88 ? 2.303 -6.550 -15.840 1.00 85.38 88 MET A C 1
ATOM 665 O O . MET A 1 88 ? 2.829 -5.931 -16.770 1.00 85.38 88 MET A O 1
ATOM 669 N N . PRO A 1 89 ? 1.390 -7.513 -16.088 1.00 89.12 89 PRO A N 1
ATOM 670 C CA . PRO A 1 89 ? 1.076 -7.923 -17.455 1.00 89.12 89 PRO A CA 1
ATOM 671 C C . PRO A 1 89 ? 0.378 -6.826 -18.263 1.00 89.12 89 PRO A C 1
ATOM 673 O O . PRO A 1 89 ? 0.697 -6.659 -19.440 1.00 89.12 89 PRO A O 1
ATOM 676 N N . VAL A 1 90 ? -0.520 -6.043 -17.652 1.00 90.44 90 VAL A N 1
ATOM 677 C CA . VAL A 1 90 ? -1.174 -4.921 -18.345 1.00 90.44 90 VAL A CA 1
ATOM 678 C C . VAL A 1 90 ? -0.160 -3.831 -18.683 1.00 90.44 90 VAL A C 1
ATOM 680 O O . VAL A 1 90 ? -0.197 -3.309 -19.792 1.00 90.44 90 VAL A O 1
ATOM 683 N N . THR A 1 91 ? 0.789 -3.530 -17.793 1.00 87.81 91 THR A N 1
ATOM 684 C CA . THR A 1 91 ? 1.854 -2.551 -18.075 1.00 87.81 91 THR A CA 1
ATOM 685 C C . THR A 1 91 ? 2.704 -2.996 -19.263 1.00 87.81 91 THR A C 1
ATOM 687 O O . THR A 1 91 ? 2.893 -2.226 -20.202 1.00 87.81 91 THR A O 1
ATOM 690 N N . ASN A 1 92 ? 3.131 -4.261 -19.292 1.00 87.69 92 ASN A N 1
ATOM 691 C CA . ASN A 1 92 ? 3.886 -4.816 -20.420 1.00 87.69 92 ASN A CA 1
ATOM 692 C C . ASN A 1 92 ? 3.083 -4.781 -21.727 1.00 87.69 92 ASN A C 1
ATOM 694 O O . ASN A 1 92 ? 3.621 -4.446 -22.782 1.00 87.69 92 ASN A O 1
ATOM 698 N N . TRP A 1 93 ? 1.787 -5.092 -21.659 1.00 91.75 93 TRP A N 1
ATOM 699 C CA . TRP A 1 93 ? 0.894 -5.020 -22.810 1.00 91.75 93 TRP A CA 1
ATOM 700 C C . TRP A 1 93 ? 0.754 -3.580 -23.328 1.00 91.75 93 TRP A C 1
ATOM 702 O O . TRP A 1 93 ? 0.874 -3.355 -24.530 1.00 91.75 93 TRP A O 1
ATOM 712 N N . LEU A 1 94 ? 0.582 -2.598 -22.438 1.00 90.75 94 LEU A N 1
ATOM 713 C CA . LEU A 1 94 ? 0.501 -1.177 -22.791 1.00 90.75 94 LEU A CA 1
ATOM 714 C C . LEU A 1 94 ? 1.800 -0.656 -23.417 1.00 90.75 94 LEU A C 1
ATOM 716 O O . LEU A 1 94 ? 1.743 0.079 -24.405 1.00 90.75 94 LEU A O 1
ATOM 720 N N . LEU A 1 95 ? 2.953 -1.064 -22.877 1.00 88.31 95 LEU A N 1
ATOM 721 C CA . LEU A 1 95 ? 4.274 -0.750 -23.429 1.00 88.31 95 LEU A CA 1
ATOM 722 C C . LEU A 1 95 ? 4.438 -1.339 -24.837 1.00 88.31 95 LEU A C 1
ATOM 724 O O . LEU A 1 95 ? 4.872 -0.640 -25.750 1.00 88.31 95 LEU A O 1
ATOM 728 N N . ALA A 1 96 ? 4.032 -2.596 -25.043 1.00 90.38 96 ALA A N 1
ATOM 729 C CA . ALA A 1 96 ? 4.120 -3.262 -26.344 1.00 90.38 96 ALA A CA 1
ATOM 730 C C . ALA A 1 96 ? 3.249 -2.597 -27.425 1.00 90.38 96 ALA A C 1
ATOM 732 O O . ALA A 1 96 ? 3.622 -2.590 -28.596 1.00 90.38 96 ALA A O 1
ATOM 733 N N . HIS A 1 97 ? 2.109 -2.015 -27.039 1.00 92.38 97 HIS A N 1
ATOM 734 C CA . HIS A 1 97 ? 1.220 -1.278 -27.948 1.00 92.38 97 HIS A CA 1
ATOM 735 C C . HIS A 1 97 ? 1.597 0.206 -28.088 1.00 92.38 97 HIS A C 1
ATOM 737 O O . HIS A 1 97 ? 0.941 0.934 -28.833 1.00 92.38 97 HIS A O 1
ATOM 743 N N . GLY A 1 98 ? 2.627 0.670 -27.371 1.00 88.75 98 GLY A N 1
ATOM 744 C CA . GLY A 1 98 ? 3.062 2.067 -27.372 1.00 88.75 98 GLY A CA 1
ATOM 745 C C . GLY A 1 98 ? 2.058 3.039 -26.743 1.00 88.75 98 GLY A C 1
ATOM 746 O O . GLY A 1 98 ? 2.141 4.239 -26.988 1.00 88.75 98 GLY A O 1
ATOM 747 N N . TRP A 1 99 ? 1.096 2.547 -25.955 1.00 88.50 99 TRP A N 1
ATOM 748 C CA . TRP A 1 99 ? 0.116 3.395 -25.254 1.00 88.50 99 TRP A CA 1
ATOM 749 C C . TRP A 1 99 ? 0.726 4.079 -24.032 1.00 88.50 99 TRP A C 1
ATOM 751 O O . TRP A 1 99 ? 0.276 5.145 -23.617 1.00 88.50 99 TRP A O 1
ATOM 761 N N . VAL A 1 100 ? 1.759 3.458 -23.466 1.00 85.75 100 VAL A N 1
ATOM 762 C CA . VAL A 1 100 ? 2.614 4.012 -22.420 1.00 85.75 100 VAL A CA 1
ATOM 763 C C . VAL A 1 100 ? 4.052 3.881 -22.908 1.00 85.75 100 VAL A C 1
ATOM 765 O O . VAL A 1 100 ? 4.402 2.902 -23.563 1.00 85.75 100 VAL A O 1
ATOM 768 N N . THR A 1 101 ? 4.888 4.868 -22.608 1.00 81.62 101 THR A N 1
ATOM 769 C CA . THR A 1 101 ? 6.315 4.866 -22.946 1.00 81.62 101 THR A CA 1
ATOM 770 C C . THR A 1 101 ? 7.132 4.988 -21.673 1.00 81.62 101 THR A C 1
ATOM 772 O O . THR A 1 101 ? 6.787 5.786 -20.802 1.00 81.62 101 THR A O 1
ATOM 775 N N . THR A 1 102 ? 8.240 4.256 -21.577 1.00 73.19 102 THR A N 1
ATOM 776 C CA . THR A 1 102 ? 9.197 4.451 -20.485 1.00 73.19 102 THR A CA 1
ATOM 777 C C . THR A 1 102 ? 9.851 5.828 -20.622 1.00 73.19 102 THR A C 1
ATOM 779 O O . THR A 1 102 ? 10.369 6.130 -21.705 1.00 73.19 102 THR A O 1
ATOM 782 N N . PRO A 1 103 ? 9.850 6.673 -19.578 1.00 69.19 103 PRO A N 1
ATOM 783 C CA . PRO A 1 103 ? 10.541 7.954 -19.632 1.00 69.19 103 PRO A CA 1
ATOM 784 C C . PRO A 1 103 ? 12.039 7.737 -19.874 1.00 69.19 103 PRO A C 1
ATOM 786 O O . PRO A 1 103 ? 12.685 6.935 -19.202 1.00 69.19 103 PRO A O 1
ATOM 789 N N . THR A 1 104 ? 12.604 8.451 -20.845 1.00 64.19 104 THR A N 1
ATOM 790 C CA . THR A 1 104 ? 14.052 8.480 -21.064 1.00 64.19 104 THR A CA 1
ATOM 791 C C . THR A 1 104 ? 14.681 9.371 -20.000 1.00 64.19 104 THR A C 1
ATOM 793 O O . THR A 1 104 ? 14.402 10.572 -19.965 1.00 64.19 104 THR A O 1
ATOM 796 N N . LEU A 1 105 ? 15.490 8.785 -19.117 1.00 59.03 105 LEU A N 1
ATOM 797 C CA . LEU A 1 105 ? 16.311 9.555 -18.183 1.00 59.03 105 LEU A CA 1
ATOM 798 C C . LEU A 1 105 ? 17.370 10.351 -18.976 1.00 59.03 105 LEU A C 1
ATOM 800 O O . LEU A 1 105 ? 17.877 9.813 -19.966 1.00 59.03 105 LEU A O 1
ATOM 804 N N . PRO A 1 106 ? 17.659 11.610 -18.598 1.00 57.81 106 PRO A N 1
ATOM 805 C CA . PRO A 1 106 ? 18.750 12.388 -19.183 1.00 57.81 106 PRO A CA 1
ATOM 806 C C . PRO A 1 106 ? 20.130 11.803 -18.863 1.00 57.81 106 PRO A C 1
ATOM 808 O O . PRO A 1 106 ? 20.270 11.137 -17.811 1.00 57.81 106 PRO A O 1
#

Sequence (106 aa):
VYINEAKTALEHGVISLPQFEMLAVAINTGTNLPSVATPNGQAAFLFLLTSALAPLIRLSYGRMVWMALPYTLVLTLVGLLCVEFTLMPVTNWLLAHGWVTTPTLP

Radius of gyration: 18.97 Å; chains: 1; bounding box: 42×24×53 Å

Foldseek 3Di:
DVLVVLVVCCVVVVDDLVVSVVVVLCVVLVLQQVLQLACHSPCVNVVCVPDPNCVVVVQDRVNRNVVSVVSVVVSVVVSVCCVVPPVVVVVVVCCVVVVDDRDDDD

pLDDT: mean 78.57, std 11.85, range [51.47, 92.56]

Secondary structure (DSSP, 8-state):
-HHHHHHHHHHTTSS-HHHHHHHHHHHHHHHHHHHHTSTTSSHHHHHHHHSTHHHHTT--HHHHHHHHHHHHHHHHHHHHHHIIIIIHHHHHHHHHTTSS------